Protein AF-A0A2X3IUM5-F1 (afdb_monomer_lite)

Structure (mmCIF, N/CA/C/O backbone):
data_AF-A0A2X3IUM5-F1
#
_entry.id   AF-A0A2X3IUM5-F1
#
loop_
_atom_site.group_PDB
_atom_site.id
_atom_site.type_symbol
_atom_site.label_atom_id
_atom_site.label_alt_id
_atom_site.label_comp_id
_atom_site.label_asym_id
_atom_site.label_entity_id
_atom_site.label_seq_id
_atom_site.pdbx_PDB_ins_code
_atom_site.Cartn_x
_atom_site.Cartn_y
_atom_site.Cartn_z
_atom_site.occupancy
_atom_site.B_iso_or_equiv
_atom_site.auth_seq_id
_atom_site.auth_comp_id
_atom_site.auth_asym_id
_atom_site.auth_atom_id
_atom_site.pdbx_PDB_model_num
ATOM 1 N N . MET A 1 1 ? -6.547 -14.423 22.405 1.00 78.69 1 MET A N 1
ATOM 2 C CA . MET A 1 1 ? -5.196 -14.061 21.921 1.00 78.69 1 MET A CA 1
ATOM 3 C C . MET A 1 1 ? -5.312 -12.732 21.197 1.00 78.69 1 MET A C 1
ATOM 5 O O . MET A 1 1 ? -6.263 -12.586 20.441 1.00 78.69 1 MET A O 1
ATOM 9 N N . PHE A 1 2 ? -4.435 -11.767 21.473 1.00 89.81 2 PHE A N 1
ATOM 10 C CA . PHE A 1 2 ? -4.444 -10.461 20.808 1.00 89.81 2 PHE A CA 1
ATOM 11 C C . PHE A 1 2 ? -3.105 -10.225 20.112 1.00 89.81 2 PHE A C 1
ATOM 13 O O . PHE A 1 2 ? -2.085 -10.758 20.544 1.00 89.81 2 PHE A O 1
ATOM 20 N N . TRP A 1 3 ? -3.133 -9.441 19.037 1.00 89.50 3 TRP A N 1
ATOM 21 C CA . TRP A 1 3 ? -1.975 -9.156 18.197 1.00 89.50 3 TRP A CA 1
ATOM 22 C C . TRP A 1 3 ? -1.986 -7.695 17.768 1.00 89.50 3 TRP A C 1
ATOM 24 O 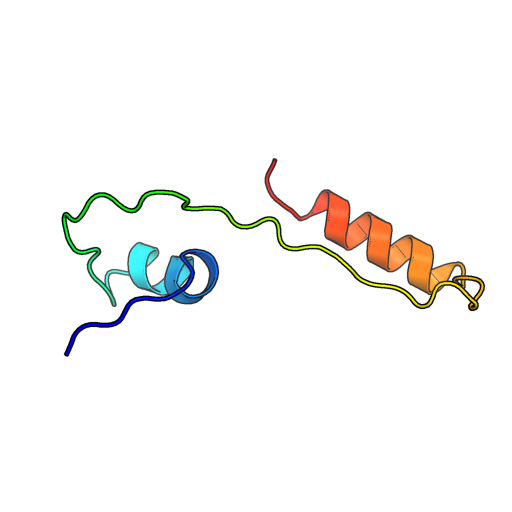O . TRP A 1 3 ? -3.049 -7.136 17.503 1.00 89.50 3 TRP A O 1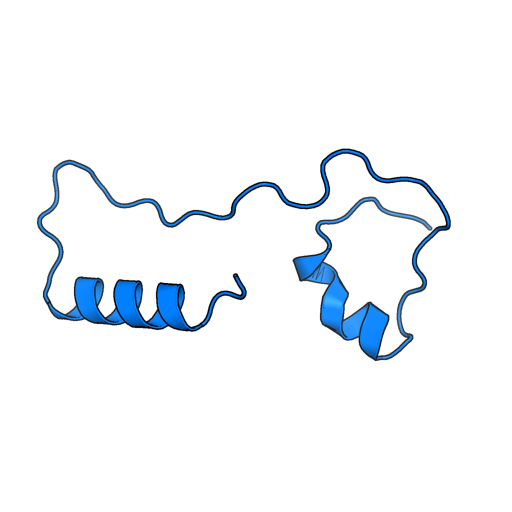
ATOM 34 N N . PHE A 1 4 ? -0.800 -7.106 17.646 1.00 87.38 4 PHE A N 1
ATOM 35 C CA . PHE A 1 4 ? -0.608 -5.854 16.925 1.00 87.38 4 PHE A CA 1
ATOM 36 C C . PHE A 1 4 ? -0.216 -6.192 15.490 1.00 87.38 4 PHE A C 1
ATOM 38 O O . PHE A 1 4 ? 0.747 -6.922 15.265 1.00 87.38 4 PHE A O 1
ATOM 45 N N . VAL A 1 5 ? -0.989 -5.699 14.527 1.00 86.88 5 VAL A N 1
ATOM 46 C CA . VAL A 1 5 ? -0.826 -6.004 13.101 1.00 86.88 5 VAL A CA 1
ATOM 47 C C . VAL A 1 5 ? -1.074 -4.747 12.266 1.00 86.88 5 VAL A C 1
ATOM 49 O O . VAL A 1 5 ? -1.845 -3.884 12.696 1.00 86.88 5 VAL A O 1
ATOM 52 N N . PRO A 1 6 ? -0.470 -4.622 11.070 1.00 84.88 6 PRO A N 1
ATOM 53 C CA . PRO A 1 6 ? -0.781 -3.528 10.159 1.00 84.88 6 PRO A CA 1
ATOM 54 C C . PRO A 1 6 ? -2.267 -3.520 9.791 1.00 84.88 6 PRO A C 1
ATOM 56 O O . PRO A 1 6 ? -2.832 -4.559 9.443 1.00 84.88 6 PRO A O 1
ATOM 59 N N . SER A 1 7 ? -2.897 -2.344 9.800 1.00 82.06 7 SER A N 1
ATOM 60 C CA . SER A 1 7 ? -4.333 -2.195 9.511 1.00 82.06 7 SER A CA 1
ATOM 61 C C . SER A 1 7 ? -4.727 -2.754 8.139 1.00 82.06 7 SER A C 1
ATOM 63 O O . SER A 1 7 ? -5.795 -3.347 7.996 1.00 82.06 7 SER A O 1
ATOM 65 N N . GLY A 1 8 ? -3.843 -2.636 7.142 1.00 83.12 8 GLY A N 1
ATOM 66 C CA . GLY A 1 8 ? -4.049 -3.197 5.807 1.00 83.12 8 GLY A CA 1
ATOM 67 C C . GLY A 1 8 ? -4.170 -4.724 5.786 1.00 83.12 8 GLY A C 1
ATOM 68 O O . GLY A 1 8 ? -4.950 -5.247 4.997 1.00 83.12 8 GLY A O 1
ATOM 69 N N . ALA A 1 9 ? -3.471 -5.434 6.678 1.00 88.56 9 ALA A N 1
ATOM 70 C CA . ALA A 1 9 ? -3.474 -6.899 6.715 1.00 88.56 9 ALA A CA 1
ATOM 71 C C . ALA A 1 9 ? -4.796 -7.484 7.234 1.00 88.56 9 ALA A C 1
ATOM 73 O O . ALA A 1 9 ? -5.142 -8.611 6.900 1.00 88.56 9 ALA A O 1
ATOM 74 N N . VAL A 1 10 ? -5.539 -6.716 8.037 1.00 90.94 10 VAL A N 1
ATOM 75 C CA . VAL A 1 10 ? -6.783 -7.159 8.689 1.00 90.94 10 VAL A CA 1
ATOM 76 C C . VAL A 1 10 ? -8.016 -6.375 8.245 1.00 90.94 10 VAL A C 1
ATOM 78 O O . VAL A 1 10 ? -9.100 -6.574 8.789 1.00 90.94 10 VAL A O 1
ATOM 81 N N . LYS A 1 11 ? -7.883 -5.488 7.249 1.00 88.56 11 LYS A N 1
ATOM 82 C CA . LYS A 1 11 ? -8.964 -4.603 6.785 1.00 88.56 11 LYS A CA 1
ATOM 83 C C . LYS A 1 11 ? -10.239 -5.373 6.433 1.00 88.56 11 LYS A C 1
ATOM 85 O O . LYS A 1 11 ? -11.327 -4.977 6.847 1.00 88.56 11 LYS A O 1
ATOM 90 N N . ASP A 1 12 ? -10.114 -6.466 5.682 1.00 93.31 12 ASP A N 1
ATOM 91 C CA . ASP A 1 12 ? -11.269 -7.266 5.268 1.00 93.31 12 ASP A CA 1
ATOM 92 C C . ASP A 1 12 ? -11.859 -8.103 6.402 1.00 93.31 12 ASP A C 1
ATOM 94 O O . ASP A 1 12 ? -13.079 -8.239 6.484 1.00 93.31 12 ASP A O 1
ATOM 98 N N . ASP A 1 13 ? -11.031 -8.613 7.308 1.00 94.50 13 ASP A N 1
ATOM 99 C CA . ASP A 1 13 ? -11.504 -9.379 8.460 1.00 94.50 13 ASP A CA 1
ATOM 100 C C . ASP A 1 13 ? -12.234 -8.494 9.472 1.00 94.50 13 ASP A C 1
ATOM 102 O O . ASP A 1 13 ? -13.270 -8.900 10.000 1.00 94.50 13 ASP A O 1
ATOM 106 N N . LEU A 1 14 ? -11.766 -7.256 9.670 1.00 92.75 14 LEU A N 1
ATOM 107 C CA . LEU A 1 14 ? -12.493 -6.229 10.421 1.00 92.75 14 LEU A CA 1
ATOM 108 C C . LEU A 1 14 ? -13.821 -5.888 9.731 1.00 92.75 14 LEU A C 1
ATOM 110 O O . LEU A 1 14 ? -14.865 -5.872 10.379 1.00 92.75 14 LEU A O 1
ATOM 114 N N . ARG A 1 15 ? -13.814 -5.679 8.405 1.00 94.31 15 ARG A N 1
ATOM 115 C CA . ARG A 1 15 ? -15.030 -5.392 7.620 1.00 94.31 15 ARG A CA 1
ATOM 116 C C . ARG A 1 15 ? -16.063 -6.521 7.698 1.00 94.31 15 ARG A C 1
ATOM 118 O O . ARG A 1 15 ? -17.260 -6.255 7.661 1.00 94.31 15 ARG A O 1
ATOM 125 N N . ARG A 1 16 ? -15.608 -7.773 7.775 1.00 96.50 16 ARG A N 1
ATOM 126 C CA . ARG A 1 16 ? -16.453 -8.975 7.864 1.00 96.50 16 ARG A CA 1
ATOM 127 C C . ARG A 1 16 ? -16.824 -9.360 9.300 1.00 96.50 16 ARG A C 1
ATOM 129 O O . ARG A 1 16 ? -17.592 -10.302 9.469 1.00 96.50 16 ARG A O 1
ATOM 136 N N . GLY A 1 17 ? -16.288 -8.676 10.312 1.00 95.06 17 GLY A N 1
ATOM 137 C CA . GLY A 1 17 ? -16.524 -8.990 11.725 1.00 95.06 17 GLY A CA 1
ATOM 138 C C . GLY A 1 17 ? -15.840 -10.272 12.214 1.00 95.06 17 GLY A C 1
ATOM 139 O O . GLY A 1 17 ? -16.210 -10.803 13.256 1.00 95.06 17 GLY A O 1
ATOM 140 N N . VAL A 1 18 ? -14.850 -10.780 11.474 1.00 96.38 18 VAL A N 1
ATOM 141 C CA . VAL A 1 18 ? -14.008 -11.911 11.907 1.00 96.38 18 VAL A CA 1
ATOM 142 C C . VAL A 1 18 ? -13.064 -11.470 13.030 1.00 96.38 18 VAL A C 1
ATOM 144 O O . VAL A 1 18 ? -12.739 -12.255 13.919 1.00 96.38 18 VAL A O 1
ATOM 147 N N . LEU A 1 19 ? -12.648 -10.200 13.004 1.00 94.88 19 LEU A N 1
ATOM 148 C CA . LEU A 1 19 ? -11.828 -9.564 14.029 1.00 94.88 19 LEU A CA 1
ATOM 149 C C . LEU A 1 19 ? -12.540 -8.334 14.600 1.00 94.88 19 LEU A C 1
ATOM 151 O O . LEU A 1 19 ? -13.279 -7.649 13.896 1.00 94.88 19 LEU A O 1
ATOM 155 N N . THR A 1 20 ? -12.238 -8.021 15.860 1.00 93.50 20 THR A N 1
ATOM 156 C CA . THR A 1 20 ? -12.672 -6.791 16.536 1.00 93.50 20 THR A CA 1
ATOM 157 C C . THR A 1 20 ? -11.448 -5.967 16.910 1.00 93.50 20 THR A C 1
ATOM 159 O O . THR A 1 20 ? -10.517 -6.480 17.532 1.00 93.50 20 THR A O 1
ATOM 162 N N . ALA A 1 21 ? -11.453 -4.682 16.549 1.00 90.44 21 ALA A N 1
ATOM 163 C CA . ALA A 1 21 ? -10.408 -3.751 16.955 1.00 90.44 21 ALA A CA 1
ATOM 164 C C . ALA A 1 21 ? -10.489 -3.476 18.465 1.00 90.44 21 ALA A C 1
ATOM 166 O O . ALA A 1 21 ? -11.563 -3.200 19.002 1.00 90.44 21 ALA A O 1
ATOM 167 N N . LEU A 1 22 ? -9.348 -3.540 19.151 1.00 90.69 22 LEU A N 1
ATOM 168 C CA . LEU A 1 22 ? -9.261 -3.157 20.558 1.00 90.69 22 LEU A CA 1
ATOM 169 C C . LEU A 1 22 ? -9.346 -1.625 20.689 1.00 90.69 22 LEU A C 1
ATOM 171 O O . LEU A 1 22 ? -8.770 -0.927 19.852 1.00 90.69 22 LEU A O 1
ATOM 175 N N . PRO A 1 23 ? -10.005 -1.080 21.731 1.00 87.94 23 PRO A N 1
ATOM 176 C CA . PRO A 1 23 ? -10.192 0.361 21.917 1.00 87.94 23 PRO A CA 1
ATOM 177 C C . PRO A 1 23 ? -8.923 1.025 22.481 1.00 87.94 23 PRO A C 1
ATOM 179 O O . PRO A 1 23 ? -8.931 1.622 23.555 1.00 87.94 23 PRO A O 1
ATOM 182 N N . ILE A 1 24 ? -7.805 0.874 21.775 1.00 86.19 24 ILE A N 1
ATOM 183 C CA . ILE A 1 24 ? -6.494 1.394 22.159 1.00 86.19 24 ILE A CA 1
ATOM 184 C C . ILE A 1 24 ? -6.081 2.425 21.111 1.00 86.19 24 ILE A C 1
ATOM 186 O O . ILE A 1 24 ? -6.111 2.144 19.914 1.00 86.19 24 ILE A O 1
ATOM 190 N N . ALA A 1 25 ? -5.688 3.620 21.554 1.00 79.94 25 ALA A N 1
ATOM 191 C CA . ALA A 1 25 ? -5.176 4.645 20.656 1.00 79.94 25 ALA A CA 1
ATOM 192 C C . ALA A 1 25 ? -3.849 4.183 20.036 1.00 79.94 25 ALA A C 1
ATOM 194 O O . ALA A 1 25 ? -2.846 4.028 20.731 1.00 79.94 25 ALA A O 1
ATOM 195 N N . THR A 1 26 ? -3.833 3.974 18.723 1.00 71.31 26 THR A N 1
ATOM 196 C CA . THR A 1 26 ? -2.611 3.663 17.979 1.00 71.31 26 THR A CA 1
ATOM 197 C C . THR A 1 26 ? -1.986 4.966 17.486 1.00 71.31 26 THR A C 1
ATOM 199 O O . THR A 1 26 ? -2.524 5.600 16.576 1.00 71.31 26 THR A O 1
ATOM 202 N N . GLN A 1 27 ? -0.866 5.394 18.072 1.00 64.62 27 GLN A N 1
ATOM 203 C CA . GLN A 1 27 ? -0.081 6.493 17.504 1.00 64.62 27 GLN A CA 1
ATOM 204 C C . GLN A 1 27 ? 0.720 5.976 16.300 1.00 64.62 27 GLN A C 1
ATOM 206 O O . GLN A 1 27 ? 1.382 4.949 16.404 1.00 64.62 27 GLN A O 1
ATOM 211 N N . GLY A 1 28 ? 0.639 6.667 15.158 1.00 60.88 28 GLY A N 1
ATOM 212 C CA . GLY A 1 28 ? 1.412 6.324 13.954 1.00 60.88 28 GLY A CA 1
ATOM 213 C C . GLY A 1 28 ? 0.748 5.345 12.979 1.00 60.88 28 GLY A C 1
ATOM 214 O O . GLY A 1 28 ? 1.444 4.703 12.199 1.00 60.88 28 GLY A O 1
ATOM 215 N N . ALA A 1 29 ? -0.583 5.207 12.996 1.00 56.25 29 ALA A N 1
ATOM 216 C CA . ALA A 1 29 ? -1.304 4.348 12.054 1.00 56.25 29 ALA A CA 1
ATOM 217 C C . ALA A 1 29 ? -1.173 4.859 10.605 1.00 56.25 29 ALA A C 1
ATOM 219 O O . ALA A 1 29 ? -1.992 5.649 10.142 1.00 56.25 29 ALA A O 1
ATOM 220 N N . GLY A 1 30 ? -0.139 4.403 9.896 1.00 64.88 30 GLY A N 1
ATOM 221 C CA . GLY A 1 30 ? 0.066 4.714 8.482 1.00 64.88 30 GLY A CA 1
ATOM 222 C C . GLY A 1 30 ? 1.528 4.877 8.099 1.00 64.88 30 GLY A C 1
ATOM 223 O O . GLY A 1 30 ? 1.878 5.886 7.494 1.00 64.88 30 GLY A O 1
ATOM 224 N N . GLU A 1 31 ? 2.392 3.916 8.440 1.00 63.53 31 GLU A N 1
ATOM 225 C CA . GLU A 1 31 ? 3.722 3.906 7.828 1.00 63.53 31 GLU A CA 1
ATOM 226 C C . GLU A 1 31 ? 3.565 3.844 6.299 1.00 63.53 31 GLU A C 1
ATOM 228 O O . GLU A 1 31 ? 2.818 2.997 5.791 1.00 63.53 31 GLU A O 1
ATOM 233 N N . PRO A 1 32 ? 4.210 4.753 5.549 1.00 74.38 32 PRO A N 1
ATOM 234 C CA . PRO A 1 32 ? 4.061 4.799 4.107 1.00 74.38 32 PRO A CA 1
ATOM 235 C C . PRO A 1 32 ? 4.614 3.514 3.488 1.00 74.38 32 PRO A C 1
ATOM 237 O O . PRO A 1 32 ? 5.799 3.203 3.608 1.00 74.38 32 PRO A O 1
ATOM 240 N N . ILE A 1 33 ? 3.756 2.779 2.780 1.00 80.56 33 ILE A N 1
ATOM 241 C CA . ILE A 1 33 ? 4.185 1.652 1.951 1.00 80.56 33 ILE A CA 1
ATOM 242 C C . ILE A 1 33 ? 4.695 2.217 0.622 1.00 80.56 33 ILE A C 1
ATOM 244 O O . ILE A 1 33 ? 3.954 2.866 -0.119 1.00 80.56 33 ILE A O 1
ATOM 248 N N . GLY A 1 34 ? 5.968 1.968 0.320 1.00 86.94 34 GLY A N 1
ATOM 249 C CA . GLY A 1 34 ? 6.621 2.399 -0.914 1.00 86.94 34 GLY A CA 1
ATOM 250 C C . GLY A 1 34 ? 6.901 1.252 -1.883 1.00 86.94 34 GLY A C 1
ATOM 251 O O . GLY A 1 34 ? 6.816 0.077 -1.536 1.00 86.94 34 GLY A O 1
ATOM 252 N N . ILE A 1 35 ? 7.291 1.607 -3.108 1.00 91.25 35 ILE A N 1
ATOM 253 C CA . ILE A 1 35 ? 7.835 0.661 -4.087 1.00 91.25 35 ILE A CA 1
ATOM 254 C C . ILE A 1 35 ? 9.319 0.966 -4.252 1.00 91.25 35 ILE A C 1
ATOM 256 O O . ILE A 1 35 ? 9.677 2.086 -4.617 1.00 91.25 35 ILE A O 1
ATOM 260 N N . LEU A 1 36 ? 10.172 -0.026 -4.000 1.00 92.12 36 LEU A N 1
ATOM 261 C CA . LEU A 1 36 ? 11.615 0.102 -4.161 1.00 92.12 36 LEU A CA 1
ATOM 262 C C . LEU A 1 36 ? 12.049 -0.461 -5.517 1.00 92.12 36 LEU A C 1
ATOM 264 O O . LEU A 1 36 ? 11.687 -1.579 -5.881 1.00 92.12 36 LEU A O 1
ATOM 268 N N . THR A 1 37 ? 12.851 0.303 -6.253 1.00 92.06 37 THR A N 1
ATOM 269 C CA . THR A 1 37 ? 13.489 -0.137 -7.497 1.00 92.06 37 THR A CA 1
ATOM 270 C C . THR A 1 37 ? 14.996 -0.008 -7.373 1.00 92.06 37 THR A C 1
ATOM 272 O O . THR A 1 37 ? 15.500 0.846 -6.644 1.00 92.06 37 THR A O 1
ATOM 275 N N . ARG A 1 38 ? 15.733 -0.844 -8.105 1.00 91.31 38 ARG A N 1
ATOM 276 C CA . ARG A 1 38 ? 17.185 -0.700 -8.204 1.00 91.31 38 ARG A CA 1
ATOM 277 C C . ARG A 1 38 ? 17.549 0.657 -8.815 1.00 91.31 38 ARG A C 1
ATOM 279 O O . ARG A 1 38 ? 16.929 1.065 -9.791 1.00 91.31 38 ARG A O 1
ATOM 286 N N . VAL A 1 39 ? 18.551 1.331 -8.247 1.00 92.12 39 VAL A N 1
ATOM 287 C CA . VAL A 1 39 ? 19.007 2.661 -8.701 1.00 92.12 39 VAL A CA 1
ATOM 288 C C . VAL A 1 39 ? 19.782 2.602 -10.022 1.00 92.12 39 VAL A C 1
ATOM 290 O O . VAL A 1 39 ? 19.786 3.560 -10.784 1.00 92.12 39 VAL A O 1
ATOM 293 N N . ASP A 1 40 ? 20.415 1.464 -10.302 1.00 93.44 40 ASP A N 1
ATOM 294 C CA . ASP A 1 40 ? 21.303 1.221 -11.442 1.00 93.44 40 ASP A CA 1
ATOM 295 C C . ASP A 1 40 ? 20.599 0.564 -12.643 1.00 93.44 40 ASP A C 1
ATOM 297 O O . ASP A 1 40 ? 21.229 0.304 -13.666 1.00 93.44 40 ASP A O 1
ATOM 301 N N . ALA A 1 41 ? 19.293 0.300 -12.545 1.00 91.44 41 ALA A N 1
ATOM 302 C CA . ALA A 1 41 ? 18.527 -0.366 -13.591 1.00 91.44 41 ALA A CA 1
ATOM 303 C C . ALA A 1 41 ? 17.562 0.604 -14.283 1.00 91.44 41 ALA A C 1
ATOM 305 O O . ALA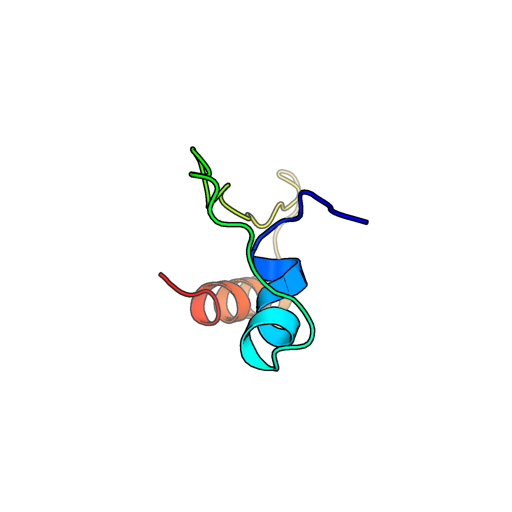 A 1 41 ? 16.724 1.239 -13.642 1.00 91.44 41 ALA A O 1
ATOM 306 N N . THR A 1 42 ? 17.616 0.662 -15.616 1.00 93.38 42 THR A N 1
ATOM 307 C CA . THR A 1 42 ? 16.588 1.370 -16.393 1.00 93.38 42 THR A CA 1
ATOM 308 C C . THR A 1 42 ? 15.288 0.568 -16.366 1.00 93.38 42 THR A C 1
ATOM 310 O O . THR A 1 42 ? 15.263 -0.606 -16.736 1.00 93.38 42 THR A O 1
ATOM 313 N N . LEU A 1 43 ? 14.190 1.198 -15.940 1.00 94.62 43 LEU A N 1
ATOM 314 C CA . LEU A 1 43 ? 12.881 0.550 -15.895 1.00 94.62 43 LEU A CA 1
ATOM 315 C C . LEU A 1 43 ? 12.317 0.367 -17.303 1.00 94.62 43 LEU A C 1
ATOM 317 O O . LEU A 1 43 ? 12.142 1.334 -18.046 1.00 94.62 43 LEU A O 1
ATOM 321 N N . THR A 1 44 ? 11.954 -0.869 -17.637 1.00 96.44 44 THR A N 1
ATOM 322 C CA . THR A 1 44 ? 11.269 -1.166 -18.900 1.00 96.44 44 THR A CA 1
ATOM 323 C C . THR A 1 44 ? 9.909 -0.449 -18.977 1.00 96.44 44 THR A C 1
ATOM 325 O O . THR A 1 44 ? 9.304 -0.169 -17.934 1.00 96.44 44 THR A O 1
ATOM 328 N N . PRO A 1 45 ? 9.360 -0.205 -20.183 1.00 97.44 45 PRO A N 1
ATOM 329 C CA . PRO A 1 45 ? 8.023 0.377 -20.335 1.00 97.44 45 PRO A CA 1
ATOM 330 C C . PRO A 1 45 ? 6.920 -0.406 -19.600 1.00 97.44 45 PRO A C 1
ATOM 332 O O . PRO A 1 45 ? 6.011 0.187 -19.015 1.00 97.44 45 PRO A O 1
ATOM 335 N N . GLY A 1 46 ? 7.021 -1.741 -19.567 1.00 97.19 46 GLY A N 1
ATOM 336 C CA . GLY A 1 46 ? 6.089 -2.597 -18.827 1.00 97.19 46 GLY A CA 1
ATOM 337 C C . GLY A 1 46 ? 6.164 -2.367 -17.316 1.00 97.19 46 GLY A C 1
ATOM 338 O O . GLY A 1 46 ? 5.134 -2.217 -16.660 1.00 97.19 46 GLY A O 1
ATOM 339 N N . THR A 1 47 ? 7.374 -2.236 -16.765 1.00 95.81 47 THR A N 1
ATOM 340 C CA . THR A 1 47 ? 7.567 -1.909 -15.344 1.00 95.81 47 THR A CA 1
ATOM 341 C C . THR A 1 47 ? 7.000 -0.533 -15.004 1.00 95.81 47 THR A C 1
ATOM 343 O O . THR A 1 47 ? 6.305 -0.390 -14.002 1.00 95.81 47 THR A O 1
ATOM 346 N N . GLN A 1 48 ? 7.229 0.474 -15.850 1.00 95.69 48 GLN A N 1
ATOM 347 C CA . GLN A 1 48 ? 6.678 1.819 -15.642 1.00 95.69 48 GLN A CA 1
ATOM 348 C C . GLN A 1 48 ? 5.142 1.826 -15.675 1.00 95.69 48 GLN A C 1
ATOM 350 O O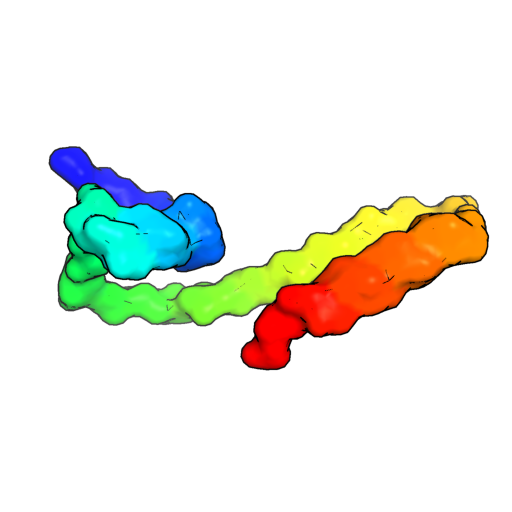 . GLN A 1 48 ? 4.500 2.500 -14.863 1.00 95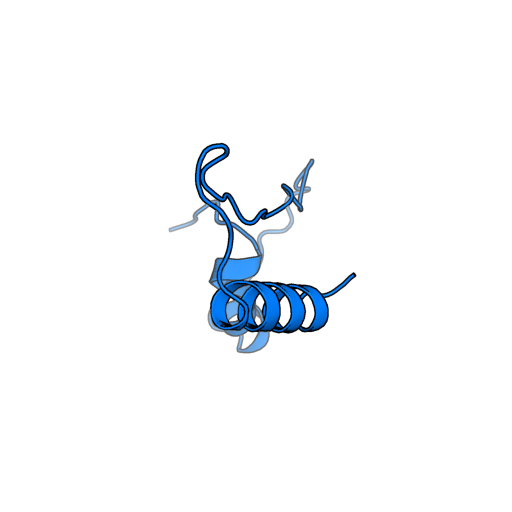.69 48 GLN A O 1
ATOM 355 N N . THR A 1 49 ? 4.550 1.032 -16.571 1.00 97.31 49 THR A N 1
ATOM 356 C CA . THR A 1 49 ? 3.095 0.848 -16.656 1.00 97.31 49 THR A CA 1
ATOM 357 C C . THR A 1 49 ? 2.548 0.215 -15.377 1.00 97.31 49 THR A C 1
ATOM 359 O O . THR A 1 49 ? 1.592 0.733 -14.798 1.00 97.31 49 THR A O 1
ATOM 362 N N . LEU A 1 50 ? 3.189 -0.848 -14.881 1.00 95.50 50 LEU A N 1
ATOM 363 C CA . LEU A 1 50 ? 2.807 -1.505 -13.630 1.00 95.50 50 LEU A CA 1
ATOM 364 C C . LEU A 1 50 ? 2.912 -0.557 -12.426 1.00 95.50 50 LEU A C 1
ATOM 366 O O . LEU A 1 50 ? 1.963 -0.448 -11.652 1.00 95.50 50 LEU A O 1
ATOM 370 N N . LEU A 1 51 ? 4.020 0.180 -12.295 1.00 94.75 51 LEU A N 1
ATOM 371 C CA . LEU A 1 51 ? 4.192 1.176 -11.230 1.00 94.75 51 LEU A CA 1
ATOM 372 C C . LEU A 1 51 ? 3.080 2.229 -11.262 1.00 94.75 51 LEU A C 1
ATOM 374 O O . LEU A 1 51 ? 2.542 2.599 -10.219 1.00 94.75 51 LEU A O 1
ATOM 378 N N . SER A 1 52 ? 2.716 2.692 -12.457 1.00 94.19 52 SER A N 1
ATOM 379 C CA . SER A 1 52 ? 1.645 3.674 -12.637 1.00 94.19 52 SER A CA 1
ATOM 380 C C . SER A 1 52 ? 0.281 3.114 -12.235 1.00 94.19 52 SER A C 1
ATOM 382 O O . SER A 1 52 ? -0.500 3.813 -11.591 1.00 94.19 52 SER A O 1
ATOM 384 N N . ALA A 1 53 ? -0.007 1.858 -12.582 1.00 95.81 53 ALA A N 1
ATOM 385 C CA . ALA A 1 53 ? -1.247 1.189 -12.200 1.00 95.81 53 ALA A CA 1
ATOM 386 C C . ALA A 1 53 ? -1.350 1.001 -10.678 1.00 95.81 53 ALA A C 1
ATOM 388 O O . ALA A 1 53 ? -2.380 1.337 -10.095 1.00 95.81 53 ALA A O 1
ATOM 389 N N . ILE A 1 54 ? -0.268 0.559 -10.025 1.00 93.81 54 ILE A N 1
ATOM 390 C CA . ILE A 1 54 ? -0.230 0.396 -8.565 1.00 93.81 54 ILE A CA 1
ATOM 391 C C . ILE A 1 54 ? -0.469 1.742 -7.876 1.00 93.81 54 ILE A C 1
ATOM 393 O O . ILE A 1 54 ? -1.359 1.843 -7.035 1.00 93.81 54 ILE A O 1
ATOM 397 N N . ARG A 1 55 ? 0.251 2.799 -8.278 1.00 90.94 55 ARG A N 1
ATOM 398 C CA . ARG A 1 55 ? 0.088 4.146 -7.699 1.00 90.94 55 ARG A CA 1
ATOM 399 C C . ARG A 1 55 ? -1.345 4.66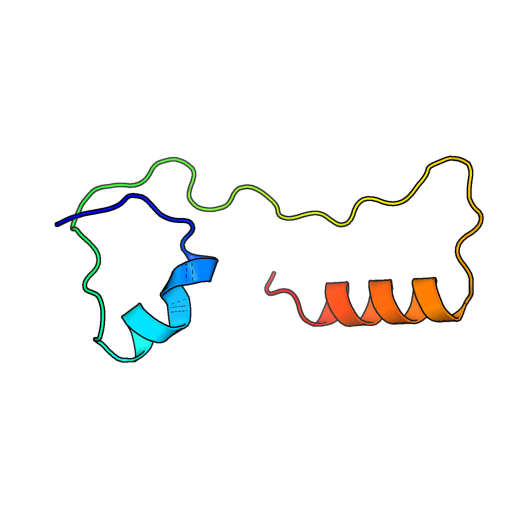9 -7.813 1.00 90.94 55 ARG A C 1
ATOM 401 O O . ARG A 1 55 ? -1.825 5.286 -6.875 1.00 90.94 55 ARG A O 1
ATOM 408 N N . LYS A 1 56 ? -2.034 4.398 -8.927 1.00 91.69 56 LYS A N 1
ATOM 409 C CA . LYS A 1 56 ? -3.448 4.771 -9.116 1.00 91.69 56 LYS A CA 1
ATOM 410 C C . LYS A 1 56 ? -4.416 3.963 -8.248 1.00 91.69 56 LYS A C 1
ATOM 412 O O . LYS A 1 56 ? -5.502 4.447 -7.961 1.00 91.69 56 LYS A O 1
ATOM 417 N N . SER A 1 57 ? -4.056 2.733 -7.881 1.00 88.19 57 SER A N 1
ATOM 418 C CA . SER A 1 57 ? -4.901 1.856 -7.060 1.00 88.19 57 SER A CA 1
ATOM 419 C C . SER A 1 57 ? -4.788 2.117 -5.555 1.00 88.19 57 SER A C 1
ATOM 421 O O . SER A 1 57 ? -5.643 1.665 -4.794 1.00 88.19 57 SER A O 1
ATOM 423 N N . MET A 1 58 ? -3.745 2.831 -5.121 1.00 81.50 58 MET A N 1
ATOM 424 C CA . MET A 1 58 ? -3.532 3.141 -3.711 1.00 81.50 58 MET A CA 1
ATOM 425 C C . MET A 1 58 ? -4.457 4.288 -3.272 1.00 81.50 58 MET A C 1
ATOM 427 O O . MET A 1 58 ? -4.529 5.302 -3.968 1.00 81.50 58 MET A O 1
ATOM 431 N N . PRO A 1 59 ? -5.171 4.150 -2.139 1.00 68.56 59 PRO A N 1
ATOM 432 C CA . PRO A 1 59 ? -5.951 5.245 -1.569 1.00 68.56 59 PRO A CA 1
ATOM 433 C C . PRO A 1 59 ? -5.031 6.407 -1.155 1.00 68.56 59 PRO A C 1
ATOM 435 O O . PRO A 1 59 ? -3.912 6.162 -0.702 1.00 68.56 59 PRO A O 1
ATOM 438 N N . ALA A 1 60 ? -5.508 7.641 -1.360 1.00 58.88 60 ALA A N 1
ATOM 439 C CA . ALA A 1 60 ? -4.815 8.880 -0.993 1.00 58.88 60 ALA A CA 1
ATOM 440 C C . ALA A 1 60 ? -4.739 9.084 0.526 1.00 58.88 60 ALA A C 1
ATOM 442 O O . ALA A 1 60 ? -5.686 8.647 1.223 1.00 58.88 60 ALA A O 1
#

Sequence (60 aa):
MFWFVPSGAVKDDLRRGVLTALPIATQGAGEPIGILTRVDATLTPGTQTLLSAIRKSMPA

Organism: Klebsiella pneumoniae (NCBI:txid573)

Foldseek 3Di:
DDDDDQCVVCVVVCVVVVDDDDPDDDPPNCDDDDDDDDPPDDDDPVRVVVVVVVVVPDDD

pLDDT: mean 87.09, std 10.58, range [56.25, 97.44]

Radius of gyration: 16.68 Å; chains: 1; bounding box: 38×23×42 Å

Secondary structure (DSSP, 8-state):
------HHHHHHHHHTTSS---S---TT--PPP-----TTSPPPHHHHHHHHHHHHHS--